Protein AF-A0A3B9ZVT6-F1 (afdb_monomer_lite)

Structure (mmCIF, N/CA/C/O backbone):
data_AF-A0A3B9ZVT6-F1
#
_entry.id   AF-A0A3B9ZVT6-F1
#
loop_
_atom_site.group_PDB
_atom_site.id
_atom_site.type_symbol
_atom_site.label_atom_id
_atom_site.label_alt_id
_atom_site.label_comp_id
_atom_site.label_asym_id
_atom_site.label_entity_id
_atom_site.label_seq_id
_atom_site.pdbx_PDB_ins_code
_atom_site.Cartn_x
_atom_site.Cartn_y
_atom_site.Cartn_z
_atom_site.occupancy
_atom_site.B_iso_or_equiv
_atom_site.auth_seq_id
_atom_site.auth_comp_id
_atom_site.auth_asym_id
_atom_site.auth_atom_id
_atom_site.pdbx_PDB_model_num
ATOM 1 N N . MET A 1 1 ? -8.633 12.307 -5.687 1.00 78.12 1 MET A N 1
ATOM 2 C CA . MET A 1 1 ? -9.463 11.813 -4.571 1.00 78.12 1 MET A CA 1
ATOM 3 C C . MET A 1 1 ? -8.574 10.991 -3.660 1.00 78.12 1 MET A C 1
ATOM 5 O O . MET A 1 1 ? -7.813 10.166 -4.164 1.00 78.12 1 MET A O 1
ATOM 9 N N . SER A 1 2 ? -8.635 11.258 -2.364 1.00 85.12 2 SER A N 1
ATOM 10 C CA . SER A 1 2 ? -7.910 10.550 -1.308 1.00 85.12 2 SER A CA 1
ATOM 11 C C . SER A 1 2 ? -8.893 10.146 -0.219 1.00 85.12 2 SER A C 1
ATOM 13 O O . SER A 1 2 ? -9.973 10.727 -0.143 1.00 85.12 2 SER A O 1
ATOM 15 N N . TYR A 1 3 ? -8.500 9.165 0.582 1.00 86.50 3 TYR A N 1
ATOM 16 C CA . TYR A 1 3 ? -9.176 8.808 1.818 1.00 86.50 3 TYR A CA 1
ATOM 17 C C . TYR A 1 3 ? -8.313 9.181 3.012 1.00 86.50 3 TYR A C 1
ATOM 19 O O . TYR A 1 3 ? -7.091 8.994 2.961 1.00 86.50 3 TYR A O 1
ATOM 27 N N . ASP A 1 4 ? -8.959 9.634 4.078 1.00 90.69 4 ASP A N 1
ATOM 28 C CA . ASP A 1 4 ? -8.307 9.927 5.347 1.00 90.69 4 ASP A CA 1
ATOM 29 C C . ASP A 1 4 ? -8.377 8.700 6.256 1.00 90.69 4 ASP A C 1
ATOM 31 O O . ASP A 1 4 ? -9.437 8.119 6.513 1.00 90.69 4 ASP A O 1
ATOM 35 N N . LEU A 1 5 ? -7.208 8.270 6.721 1.00 92.31 5 LEU A N 1
ATOM 36 C CA . LEU A 1 5 ? -7.027 7.083 7.540 1.00 92.31 5 LEU A CA 1
ATOM 37 C C . LEU A 1 5 ? -6.798 7.507 8.984 1.00 92.31 5 LEU A C 1
ATOM 39 O O . LEU A 1 5 ? -5.711 7.944 9.361 1.00 92.31 5 LEU A O 1
ATOM 43 N N . VAL A 1 6 ? -7.825 7.333 9.811 1.00 93.44 6 VAL A N 1
ATOM 44 C CA . VAL A 1 6 ? -7.803 7.767 11.211 1.00 93.44 6 VAL A CA 1
ATOM 45 C C . VAL A 1 6 ? -7.476 6.572 12.112 1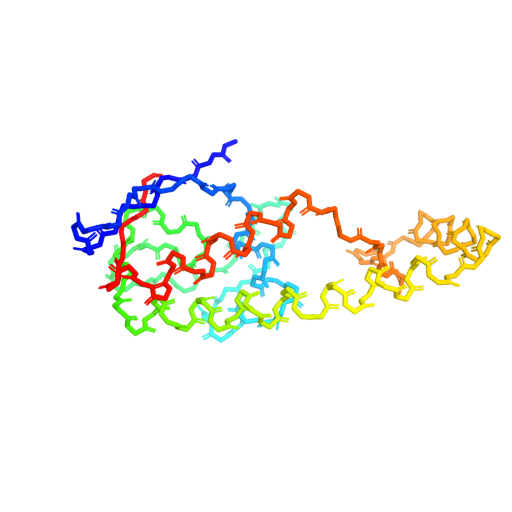.00 93.44 6 VAL A C 1
ATOM 47 O O . VAL A 1 6 ? -8.296 5.646 12.214 1.00 93.44 6 VAL A O 1
ATOM 50 N N . PRO A 1 7 ? -6.309 6.548 12.783 1.00 96.31 7 PRO A N 1
ATOM 51 C CA . PRO A 1 7 ? -5.870 5.402 13.567 1.00 96.31 7 PRO A CA 1
ATOM 52 C C . PRO A 1 7 ? -6.627 5.266 14.891 1.00 96.31 7 PRO A C 1
ATOM 54 O O . PRO A 1 7 ? -7.108 6.228 15.493 1.00 96.31 7 PRO A O 1
ATOM 57 N N . ALA A 1 8 ? -6.710 4.032 15.386 1.00 95.62 8 ALA A N 1
ATOM 58 C CA . ALA A 1 8 ? -7.164 3.762 16.745 1.00 95.62 8 ALA A CA 1
ATOM 59 C C . ALA A 1 8 ? -6.081 4.117 17.780 1.00 95.62 8 ALA A C 1
ATOM 61 O O . ALA A 1 8 ? -6.406 4.497 18.906 1.00 95.62 8 ALA A O 1
ATOM 62 N N . ASN A 1 9 ? -4.805 3.997 17.404 1.00 96.38 9 ASN A N 1
ATOM 63 C CA . ASN A 1 9 ? -3.668 4.422 18.207 1.00 96.38 9 ASN A CA 1
ATOM 64 C C . ASN A 1 9 ? -3.592 5.957 18.280 1.00 96.38 9 ASN A C 1
ATOM 66 O O . ASN A 1 9 ? -3.379 6.608 17.265 1.00 96.38 9 ASN A O 1
ATOM 70 N N . LYS A 1 10 ? -3.739 6.519 19.486 1.00 93.94 10 LYS A N 1
ATOM 71 C CA . LYS A 1 10 ? -3.784 7.972 19.735 1.00 93.94 10 LYS A CA 1
ATOM 72 C C . LYS A 1 10 ? -2.435 8.680 19.618 1.00 93.94 10 LYS A C 1
ATOM 74 O O . LYS A 1 10 ? -2.411 9.899 19.561 1.00 93.94 10 LYS A O 1
ATOM 79 N N . GLU A 1 11 ? -1.347 7.921 19.582 1.00 95.38 11 GLU A N 1
ATOM 80 C CA . GLU A 1 11 ? 0.012 8.436 19.375 1.00 95.38 11 GLU A CA 1
ATOM 81 C C . GLU A 1 11 ? 0.374 8.564 17.888 1.00 95.38 11 GLU A C 1
ATOM 83 O O . GLU A 1 11 ? 1.449 9.053 17.558 1.00 95.38 11 GLU A O 1
ATOM 88 N N . LEU A 1 12 ? -0.487 8.073 16.990 1.00 96.19 12 LEU A N 1
ATOM 89 C CA . LEU A 1 12 ? -0.263 8.099 15.552 1.00 96.19 12 LEU A CA 1
ATOM 90 C C . LEU A 1 12 ? -1.154 9.172 14.923 1.00 96.19 12 LEU A C 1
ATOM 92 O O . LEU A 1 12 ? -2.346 9.245 15.225 1.00 96.19 12 LEU A O 1
ATOM 96 N N . GLU A 1 13 ? -0.577 9.983 14.044 1.00 96.31 13 GLU A N 1
ATOM 97 C CA . GLU A 1 13 ? -1.331 10.964 13.266 1.00 96.31 13 GLU A CA 1
ATOM 98 C C . GLU A 1 13 ? -2.156 10.285 12.168 1.00 96.31 13 GLU A C 1
ATOM 100 O O . GLU A 1 13 ? -1.881 9.153 11.751 1.00 96.31 13 GLU A O 1
ATOM 105 N N . GLU A 1 14 ? -3.193 10.983 11.711 1.00 94.75 14 GLU A N 1
ATOM 106 C CA . GLU A 1 14 ? -3.922 10.587 10.513 1.00 94.75 14 GLU A CA 1
ATOM 107 C C . GLU A 1 14 ? -3.044 10.730 9.268 1.00 94.75 14 GLU A C 1
ATOM 109 O O . GLU A 1 14 ? -2.161 11.586 9.197 1.00 94.75 14 GLU A O 1
ATOM 114 N N . ILE A 1 15 ? -3.287 9.878 8.275 1.00 95.19 15 ILE A N 1
ATOM 115 C CA . ILE A 1 15 ? -2.643 9.995 6.966 1.00 95.19 15 ILE A CA 1
ATOM 116 C C . ILE A 1 15 ? -3.702 9.995 5.875 1.00 95.19 15 ILE A C 1
ATOM 118 O O . ILE A 1 15 ? -4.724 9.323 6.002 1.00 95.19 15 ILE A O 1
ATOM 122 N N . SER A 1 16 ? -3.422 10.671 4.767 1.00 92.50 16 SER A N 1
ATOM 123 C CA . SER A 1 16 ? -4.230 10.549 3.557 1.00 92.50 16 SER A CA 1
ATOM 124 C C . SER A 1 16 ? -3.557 9.594 2.574 1.00 92.50 16 SER A C 1
ATOM 126 O O . SER A 1 16 ? -2.339 9.629 2.382 1.00 92.50 16 SER A O 1
ATOM 128 N N . MET A 1 17 ? -4.353 8.753 1.922 1.00 90.12 17 MET A N 1
ATOM 129 C CA . MET A 1 17 ? -3.895 7.828 0.883 1.00 90.12 17 MET A CA 1
ATOM 130 C C . MET A 1 17 ? -4.752 7.997 -0.369 1.00 90.12 17 MET A C 1
ATOM 132 O O . MET A 1 17 ? -5.957 8.234 -0.282 1.00 90.12 17 MET A O 1
ATOM 136 N N . GLY A 1 18 ? -4.151 7.886 -1.553 1.00 89.25 18 GLY A N 1
ATOM 137 C CA . GLY A 1 18 ? -4.887 7.933 -2.812 1.00 89.25 18 GLY A CA 1
ATOM 138 C C . GLY A 1 18 ? -6.011 6.892 -2.849 1.00 89.25 18 GLY A C 1
ATOM 139 O O . GLY A 1 18 ? -5.807 5.727 -2.508 1.00 89.25 18 GLY A O 1
ATOM 140 N N . ALA A 1 19 ? -7.201 7.289 -3.310 1.00 83.12 19 ALA A N 1
ATOM 141 C CA . ALA A 1 19 ? -8.388 6.423 -3.301 1.00 83.12 19 ALA A CA 1
ATOM 142 C C . ALA A 1 19 ? -8.222 5.130 -4.128 1.00 83.12 19 ALA A C 1
ATOM 144 O O . ALA A 1 19 ? -8.919 4.143 -3.904 1.00 83.12 19 ALA A O 1
ATOM 145 N N . PHE A 1 20 ? -7.281 5.125 -5.076 1.00 85.50 20 PHE A N 1
ATOM 146 C CA . PHE A 1 20 ? -6.958 3.968 -5.911 1.00 85.50 20 PHE A CA 1
ATOM 147 C C . PHE A 1 20 ? -5.725 3.194 -5.438 1.00 85.50 20 PHE A C 1
ATOM 149 O O . PHE A 1 20 ? -5.502 2.087 -5.919 1.00 85.50 20 PHE A O 1
ATOM 156 N N . SER A 1 21 ? -4.951 3.721 -4.486 1.00 90.31 21 SER A N 1
ATOM 157 C CA . SER A 1 21 ? -3.683 3.127 -4.057 1.00 90.31 21 SER A CA 1
ATOM 158 C C . SER A 1 21 ? -3.885 1.707 -3.509 1.00 90.31 21 SER A C 1
ATOM 160 O O . SER A 1 21 ? -3.215 0.772 -3.942 1.00 90.31 21 SER A O 1
ATOM 162 N N . TRP A 1 22 ? -4.860 1.508 -2.614 1.00 90.06 22 TRP A N 1
ATOM 163 C CA . TRP A 1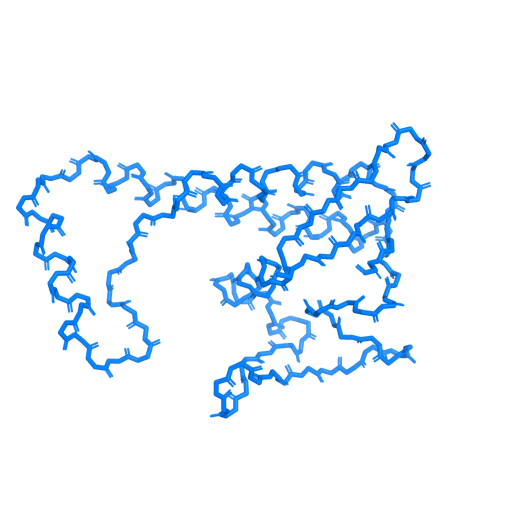 22 ? -5.162 0.184 -2.055 1.00 90.06 22 TRP A CA 1
ATOM 164 C C . TRP A 1 22 ? -5.774 -0.794 -3.081 1.00 90.06 22 TRP A C 1
ATOM 166 O O . TRP A 1 22 ? -5.265 -1.912 -3.198 1.00 90.06 22 TRP A O 1
ATOM 176 N N . PRO A 1 23 ? -6.783 -0.403 -3.888 1.00 87.06 23 PRO A N 1
ATOM 177 C CA . PRO A 1 23 ? -7.246 -1.197 -5.028 1.00 87.06 23 PRO A CA 1
ATOM 178 C C . PRO A 1 23 ? -6.131 -1.668 -5.972 1.00 87.06 23 PRO A C 1
ATOM 180 O O . PRO A 1 23 ? -6.102 -2.845 -6.327 1.00 87.06 23 PRO A O 1
ATOM 183 N N . ILE A 1 24 ? -5.194 -0.785 -6.340 1.00 89.00 24 ILE A N 1
ATOM 184 C CA . ILE A 1 24 ? -4.050 -1.119 -7.206 1.00 89.00 24 ILE A CA 1
ATOM 185 C C . ILE A 1 24 ? -3.194 -2.210 -6.558 1.00 89.00 24 ILE A C 1
ATOM 187 O O . ILE A 1 24 ? -2.933 -3.238 -7.183 1.00 89.00 24 ILE A O 1
ATOM 191 N N . ILE A 1 25 ? -2.827 -2.039 -5.283 1.00 92.06 25 ILE A N 1
ATOM 192 C CA . ILE A 1 25 ? -2.043 -3.035 -4.538 1.00 92.06 25 ILE A CA 1
ATOM 193 C C . ILE A 1 25 ? -2.760 -4.392 -4.539 1.00 92.06 25 ILE A C 1
ATOM 195 O O . ILE A 1 25 ? -2.145 -5.415 -4.840 1.00 92.06 25 ILE A O 1
ATOM 199 N N . LEU A 1 26 ? -4.062 -4.426 -4.243 1.00 90.00 26 LEU A N 1
ATOM 200 C CA . LEU A 1 26 ? -4.842 -5.668 -4.216 1.00 90.00 26 LEU A CA 1
ATOM 201 C C . LEU A 1 26 ? -4.912 -6.369 -5.577 1.00 90.00 26 LEU A C 1
ATOM 203 O O . LEU A 1 26 ? -4.874 -7.600 -5.630 1.00 90.00 26 LEU A O 1
ATOM 207 N N . GLN A 1 27 ? -5.037 -5.610 -6.665 1.00 86.88 27 GLN A N 1
ATOM 208 C CA . GLN A 1 27 ? -5.115 -6.167 -8.015 1.00 86.88 27 GLN A CA 1
ATOM 209 C C . GLN A 1 27 ? -3.781 -6.730 -8.488 1.00 86.88 27 GLN A C 1
ATOM 211 O O . GLN A 1 27 ? -3.744 -7.817 -9.064 1.00 86.88 27 GLN A O 1
ATOM 216 N N . GLU A 1 28 ? -2.692 -6.008 -8.240 1.00 88.38 28 GLU A N 1
ATOM 217 C CA . GLU A 1 28 ? -1.365 -6.416 -8.695 1.00 88.38 28 GLU A CA 1
ATOM 218 C C . GLU A 1 28 ? -0.791 -7.572 -7.876 1.00 88.38 28 GLU A C 1
ATOM 220 O O . GLU A 1 28 ? -0.078 -8.413 -8.416 1.00 88.38 28 GLU A O 1
ATOM 225 N N . THR A 1 29 ? -1.146 -7.660 -6.593 1.00 89.06 29 THR A N 1
ATOM 226 C CA . THR A 1 29 ? -0.732 -8.772 -5.721 1.00 89.06 29 THR A CA 1
ATOM 227 C C . THR A 1 29 ? -1.643 -9.996 -5.827 1.00 89.06 29 THR A C 1
ATOM 229 O O . THR A 1 29 ? -1.328 -11.042 -5.267 1.00 89.06 29 THR A O 1
ATOM 232 N N . GLY A 1 30 ? -2.803 -9.881 -6.484 1.00 88.06 30 GLY A N 1
ATOM 233 C CA . GLY A 1 30 ? -3.837 -10.923 -6.492 1.00 88.06 30 GLY A CA 1
ATOM 234 C C . GLY A 1 30 ? -4.572 -11.093 -5.155 1.00 88.06 30 GLY A C 1
ATOM 235 O O . GLY A 1 30 ? -5.518 -11.880 -5.071 1.00 88.06 30 GLY A O 1
ATOM 236 N N . MET A 1 31 ? -4.205 -10.325 -4.122 1.00 89.25 31 MET A N 1
ATOM 237 C CA . MET A 1 31 ? -4.818 -10.386 -2.791 1.00 89.25 31 MET A CA 1
ATOM 238 C C . MET A 1 31 ? -6.286 -9.972 -2.785 1.00 89.25 31 MET A C 1
ATOM 240 O O . MET A 1 31 ? -7.021 -10.342 -1.869 1.00 89.25 31 MET A O 1
ATOM 244 N N . GLY A 1 32 ? -6.738 -9.267 -3.825 1.00 87.12 32 GLY A N 1
ATOM 245 C CA . GLY A 1 32 ? -8.154 -9.014 -4.052 1.00 87.12 32 GLY A CA 1
ATOM 246 C C . GLY A 1 32 ? -9.003 -10.283 -3.971 1.00 87.12 32 GLY A C 1
ATOM 247 O O . GLY A 1 32 ? -10.002 -10.296 -3.257 1.00 87.12 32 GLY A O 1
ATOM 248 N N . TYR A 1 33 ? -8.571 -11.382 -4.599 1.00 86.00 33 TYR A N 1
ATOM 249 C CA . TYR A 1 33 ? -9.364 -12.613 -4.654 1.00 86.00 33 TYR A CA 1
ATOM 250 C C . TYR A 1 33 ? -9.549 -13.280 -3.290 1.00 86.00 33 TYR A C 1
ATOM 252 O O . TYR A 1 33 ? -10.607 -13.850 -3.032 1.00 86.00 33 TYR A O 1
ATOM 260 N N . ILE A 1 34 ? -8.577 -13.139 -2.385 1.00 85.19 34 ILE A N 1
ATOM 261 C CA . ILE A 1 34 ? -8.699 -13.613 -0.997 1.00 85.19 34 ILE A CA 1
ATOM 262 C C . ILE A 1 34 ? -9.800 -12.849 -0.248 1.00 85.19 34 ILE A C 1
ATOM 264 O O . ILE A 1 34 ? -10.472 -13.405 0.616 1.00 85.19 34 ILE A O 1
ATOM 268 N N . LEU A 1 35 ? -10.015 -11.582 -0.604 1.00 79.25 35 LEU A N 1
ATOM 269 C CA . LEU A 1 35 ? -11.055 -10.722 -0.037 1.00 79.25 35 LEU A CA 1
ATOM 270 C C . LEU A 1 35 ? -12.373 -10.784 -0.826 1.00 79.25 35 LEU A C 1
ATOM 272 O O . LEU A 1 35 ? -13.290 -10.014 -0.546 1.00 79.25 35 LEU A O 1
ATOM 276 N N . GLY A 1 36 ? -12.469 -11.661 -1.832 1.00 82.12 36 GLY A N 1
ATOM 277 C CA . GLY A 1 36 ? -13.604 -11.708 -2.751 1.00 82.12 36 GLY A CA 1
ATOM 278 C C . GLY A 1 36 ? -13.751 -10.443 -3.601 1.00 82.12 36 GLY A C 1
ATOM 279 O O . GLY A 1 36 ? -14.854 -10.165 -4.054 1.00 82.12 36 GLY A O 1
ATOM 280 N N . TYR A 1 37 ? -12.673 -9.673 -3.784 1.00 85.44 37 TYR A N 1
ATOM 281 C CA . TYR A 1 37 ? -12.600 -8.450 -4.583 1.00 85.44 37 TYR A CA 1
ATOM 282 C C . TYR A 1 37 ? -11.913 -8.693 -5.935 1.00 85.44 37 TYR A C 1
ATOM 284 O O . TYR A 1 37 ? -10.892 -9.375 -6.023 1.00 85.44 37 TYR A O 1
ATOM 292 N N . GLY A 1 38 ? -12.428 -8.075 -6.995 1.00 86.12 38 GLY A N 1
ATOM 293 C CA . GLY A 1 38 ? -11.829 -8.120 -8.324 1.00 86.12 38 GLY A CA 1
ATOM 294 C C . GLY A 1 38 ? -12.350 -7.026 -9.251 1.00 86.12 38 GLY A C 1
ATOM 295 O O . GLY A 1 38 ? -13.296 -6.305 -8.931 1.00 86.12 38 GLY A O 1
ATOM 296 N N . ALA A 1 39 ? -11.721 -6.892 -10.418 1.00 83.06 39 ALA A N 1
ATOM 297 C CA . ALA A 1 39 ? -12.197 -5.988 -11.459 1.00 83.06 39 ALA A CA 1
ATOM 298 C C . ALA A 1 39 ? -13.552 -6.461 -12.016 1.00 83.06 39 A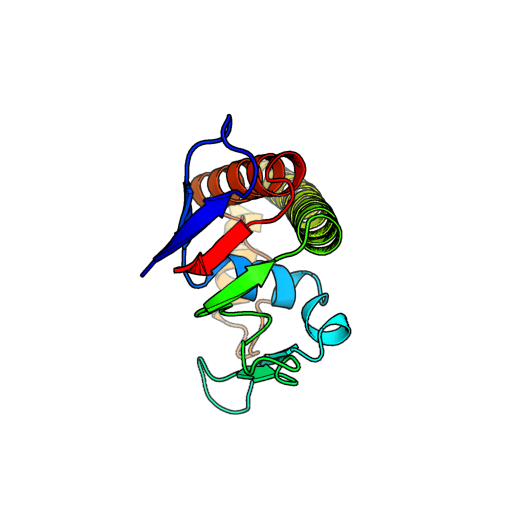LA A C 1
ATOM 300 O O . ALA A 1 39 ? -13.770 -7.653 -12.231 1.00 83.06 39 ALA A O 1
ATOM 301 N N . GLY A 1 40 ? -14.462 -5.515 -12.234 1.00 83.81 40 GLY A N 1
ATOM 302 C CA . GLY A 1 40 ? -15.740 -5.742 -12.895 1.00 83.81 40 GLY A CA 1
ATOM 303 C C . GLY A 1 40 ? -15.624 -5.715 -14.419 1.00 83.81 40 GLY A C 1
ATOM 304 O O . GLY A 1 40 ? -14.551 -5.526 -14.990 1.00 83.81 40 GLY A O 1
ATOM 305 N N . ARG A 1 41 ? -16.764 -5.897 -15.094 1.00 83.38 41 ARG A N 1
ATOM 306 C CA . ARG A 1 41 ? -16.838 -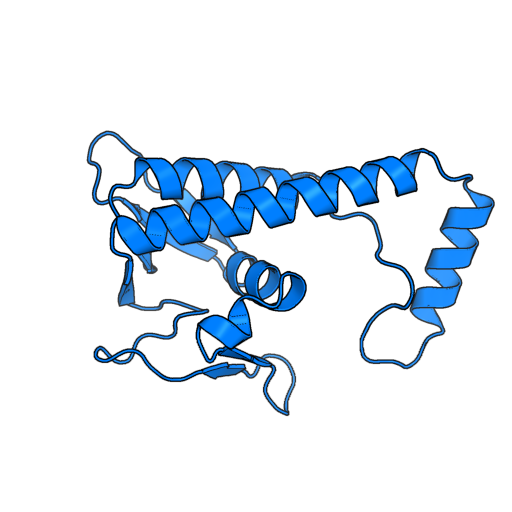5.939 -16.565 1.00 83.38 41 ARG A CA 1
ATOM 307 C C . ARG A 1 41 ? -16.550 -4.585 -17.227 1.00 83.38 41 ARG A C 1
ATOM 309 O O . ARG A 1 41 ? -16.114 -4.556 -18.374 1.00 83.38 41 ARG A O 1
ATOM 316 N N . THR A 1 42 ? -16.810 -3.486 -16.526 1.00 82.00 42 THR A N 1
ATOM 317 C CA . THR A 1 42 ? -16.680 -2.115 -17.040 1.00 82.00 42 THR A CA 1
ATOM 318 C C . THR A 1 42 ? -15.479 -1.424 -16.381 1.00 82.00 42 THR A C 1
ATOM 320 O O . THR A 1 42 ? -15.196 -1.702 -15.210 1.00 82.00 42 THR A O 1
ATOM 323 N N . PRO A 1 43 ? -14.767 -0.510 -17.069 1.00 74.12 43 PRO A N 1
ATOM 324 C CA . PRO A 1 43 ? -13.700 0.274 -16.449 1.00 74.12 43 PRO A CA 1
ATOM 325 C C . PRO A 1 43 ? -14.139 0.930 -15.134 1.00 74.12 43 PRO A C 1
ATOM 327 O O . PRO A 1 43 ? -15.269 1.400 -15.019 1.00 74.12 43 PRO A O 1
ATOM 330 N N . ALA A 1 44 ? -13.243 0.932 -14.142 1.00 70.81 44 ALA A N 1
ATOM 331 C CA . ALA A 1 44 ? -13.482 1.456 -12.792 1.00 70.81 44 ALA A CA 1
ATOM 332 C C . ALA A 1 44 ? -14.675 0.834 -12.031 1.00 70.81 44 ALA A C 1
ATOM 334 O O . ALA A 1 44 ? -15.102 1.374 -11.012 1.00 70.81 44 ALA A O 1
ATOM 335 N N . THR A 1 45 ? -15.193 -0.315 -12.480 1.00 77.12 45 THR A N 1
ATOM 336 C CA . THR A 1 45 ? -16.153 -1.115 -11.707 1.00 77.12 45 THR A CA 1
ATOM 337 C C . THR A 1 45 ? -15.447 -2.271 -11.022 1.00 77.12 45 THR A C 1
ATOM 339 O O . THR A 1 45 ? -14.470 -2.812 -11.541 1.00 77.12 45 THR A O 1
ATOM 342 N N . TYR A 1 46 ? -15.947 -2.659 -9.853 1.00 80.44 46 TYR A N 1
ATOM 343 C CA . TYR A 1 46 ? -15.358 -3.720 -9.049 1.00 80.44 46 TYR A CA 1
ATOM 344 C C . TYR A 1 46 ? -16.433 -4.671 -8.541 1.00 80.44 46 TYR A C 1
ATOM 346 O O . TYR A 1 46 ? -17.517 -4.241 -8.149 1.00 80.44 46 TYR A O 1
ATOM 354 N N . VAL A 1 47 ? -16.108 -5.959 -8.525 1.00 83.88 47 VAL A N 1
ATOM 355 C CA . VAL A 1 47 ? -16.884 -6.986 -7.830 1.00 83.88 47 VAL A CA 1
ATOM 356 C C . VAL A 1 47 ? -16.292 -7.122 -6.438 1.00 83.88 47 VAL A C 1
ATOM 358 O O . VAL A 1 47 ? -15.075 -7.223 -6.305 1.00 83.88 47 VAL A O 1
ATOM 361 N N . PHE A 1 48 ? -17.127 -7.116 -5.404 1.00 80.62 48 PHE A N 1
ATOM 362 C CA . PHE A 1 48 ? -16.703 -7.481 -4.059 1.00 80.62 48 PHE A CA 1
ATOM 363 C C . PHE A 1 48 ? -17.845 -8.122 -3.283 1.00 80.62 48 PHE A C 1
ATOM 365 O O . PHE A 1 48 ? -19.005 -7.743 -3.444 1.00 80.62 48 PHE A O 1
ATOM 372 N N . THR A 1 49 ? -17.510 -9.060 -2.403 1.00 74.12 49 THR A N 1
ATOM 373 C CA . THR A 1 49 ? -18.444 -9.512 -1.372 1.00 74.12 49 THR A CA 1
ATOM 374 C C . THR A 1 49 ? -18.497 -8.436 -0.286 1.00 74.12 49 THR A C 1
ATOM 376 O O . THR A 1 49 ? -17.473 -8.195 0.363 1.00 74.12 49 THR A O 1
ATOM 379 N N . PRO A 1 50 ? -19.636 -7.750 -0.079 1.00 67.81 50 PRO A N 1
ATOM 380 C CA . PRO A 1 50 ? -19.732 -6.740 0.963 1.00 67.81 50 PRO A CA 1
ATOM 381 C C . PRO A 1 50 ? -19.488 -7.387 2.323 1.00 67.81 50 PRO A C 1
ATOM 383 O O . PRO A 1 50 ? -19.967 -8.487 2.613 1.00 67.81 50 PRO A O 1
ATOM 386 N N . ALA A 1 51 ? -18.745 -6.694 3.179 1.00 66.62 51 ALA A N 1
ATOM 387 C CA . ALA A 1 51 ? -18.626 -7.115 4.563 1.00 66.62 51 ALA A CA 1
ATOM 388 C C . ALA A 1 51 ? -19.994 -7.031 5.267 1.00 66.62 51 ALA A C 1
ATOM 390 O O . ALA A 1 51 ? -20.911 -6.357 4.798 1.00 66.62 51 ALA A O 1
ATOM 391 N N . LYS A 1 52 ? -20.141 -7.676 6.435 1.00 65.75 52 LYS A N 1
ATOM 392 C CA . LYS A 1 52 ? -21.407 -7.687 7.206 1.00 65.75 52 LYS A CA 1
ATOM 393 C C . LYS A 1 52 ? -21.978 -6.290 7.508 1.00 65.75 52 LYS A C 1
ATOM 395 O O . LYS A 1 52 ? -23.164 -6.171 7.780 1.00 65.75 52 LYS A O 1
ATOM 400 N N . ASN A 1 53 ? -21.147 -5.251 7.479 1.00 65.19 53 ASN A N 1
ATOM 401 C CA . ASN A 1 53 ? -21.512 -3.849 7.687 1.00 65.19 53 ASN A CA 1
ATOM 402 C C . ASN A 1 53 ? -21.714 -3.051 6.380 1.00 65.19 53 ASN A C 1
ATOM 404 O O . ASN A 1 53 ? -21.827 -1.831 6.441 1.00 65.19 53 ASN A O 1
ATOM 408 N N . GLY A 1 54 ? -21.728 -3.701 5.212 1.00 62.97 54 GLY A N 1
ATOM 409 C CA . GLY A 1 54 ? -21.959 -3.067 3.908 1.00 62.97 54 GLY A CA 1
ATOM 410 C C . GLY A 1 54 ? -20.754 -2.335 3.305 1.00 62.97 54 GLY A C 1
ATOM 411 O O . GLY A 1 54 ? -20.865 -1.813 2.200 1.00 62.97 54 GLY A O 1
ATOM 412 N N . GLY A 1 55 ? -19.606 -2.305 3.990 1.00 66.62 55 GLY A N 1
ATOM 413 C CA . GLY A 1 55 ? -18.389 -1.672 3.479 1.00 66.62 55 GLY A CA 1
ATOM 414 C C . GLY A 1 55 ? -17.694 -2.506 2.399 1.00 66.62 55 GLY A C 1
ATOM 415 O O . GLY A 1 55 ? -17.731 -3.741 2.417 1.00 66.62 55 GLY A O 1
ATOM 416 N N . SER A 1 56 ? -17.039 -1.816 1.465 1.00 71.62 56 SER A N 1
ATOM 417 C CA . SER A 1 56 ? -16.198 -2.430 0.433 1.00 71.62 56 SER A CA 1
ATOM 418 C C . SER A 1 56 ? -14.795 -2.683 0.980 1.00 71.62 56 SER A C 1
ATOM 420 O O . SER A 1 56 ? -14.162 -1.724 1.397 1.00 71.62 56 SER A O 1
ATOM 422 N N . PRO A 1 57 ? -14.236 -3.901 0.908 1.00 63.69 57 PRO A N 1
ATOM 423 C CA . PRO A 1 57 ? -12.865 -4.171 1.355 1.00 63.69 57 PRO A CA 1
ATOM 424 C C . PRO A 1 57 ? -11.784 -3.454 0.517 1.00 63.69 57 PRO A C 1
ATOM 426 O O . PRO A 1 57 ? -10.606 -3.476 0.883 1.00 63.69 57 PRO A O 1
ATOM 429 N N . ALA A 1 58 ? -12.169 -2.843 -0.611 1.00 69.44 58 ALA A N 1
ATOM 430 C CA . ALA A 1 58 ? -11.270 -2.162 -1.537 1.00 69.44 58 ALA A CA 1
ATOM 431 C C . ALA A 1 58 ? -11.353 -0.631 -1.474 1.00 69.44 58 ALA A C 1
ATOM 433 O O . ALA A 1 58 ? -10.317 0.018 -1.554 1.00 69.44 58 ALA A O 1
ATOM 434 N N . SER A 1 59 ? -12.548 -0.050 -1.318 1.00 63.88 59 SER A N 1
ATOM 435 C CA . SER A 1 59 ? -12.704 1.406 -1.141 1.00 63.88 59 SER A CA 1
ATOM 436 C C . SER A 1 59 ? -12.919 1.816 0.315 1.00 63.88 59 SER A C 1
ATOM 438 O O . SER A 1 59 ? -12.682 2.962 0.661 1.00 63.88 59 SER A O 1
ATOM 440 N N . ASN A 1 60 ? -13.345 0.879 1.166 1.00 60.38 60 ASN A N 1
ATOM 441 C CA . ASN A 1 60 ? -13.503 1.002 2.615 1.00 60.38 60 ASN A CA 1
ATOM 442 C C . ASN A 1 60 ? -14.266 2.241 3.115 1.00 60.38 60 ASN A C 1
ATOM 444 O O . ASN A 1 60 ? -14.137 2.583 4.287 1.00 60.38 60 ASN A O 1
ATOM 448 N N . ASP A 1 61 ? -15.118 2.858 2.294 1.00 60.81 61 ASP A N 1
ATOM 449 C CA . ASP A 1 61 ? -16.016 3.927 2.742 1.00 60.81 61 ASP A CA 1
ATOM 450 C C . ASP A 1 61 ? -16.808 3.450 3.980 1.00 60.81 61 ASP A C 1
ATOM 452 O O . ASP A 1 61 ? -17.516 2.435 3.934 1.00 60.81 61 ASP A O 1
ATOM 456 N N . LYS A 1 62 ? -16.603 4.135 5.117 1.00 63.00 62 LYS A N 1
ATOM 457 C CA . LYS A 1 62 ? -17.158 3.832 6.456 1.00 63.00 62 LYS A CA 1
ATOM 458 C C . LYS A 1 62 ? -16.742 2.488 7.066 1.00 63.00 62 LYS A C 1
ATOM 460 O O . LYS A 1 62 ? -17.356 2.022 8.033 1.00 63.00 62 LYS A O 1
ATOM 465 N N . TYR A 1 63 ? -15.689 1.857 6.561 1.00 71.12 63 TYR A N 1
ATOM 466 C CA . TYR A 1 63 ? -15.198 0.595 7.096 1.00 71.12 63 TYR A CA 1
ATOM 467 C C . TYR A 1 63 ? -14.265 0.802 8.294 1.00 71.12 63 TYR A C 1
ATOM 469 O O . TYR A 1 63 ? -13.407 1.685 8.318 1.00 71.12 63 TYR A O 1
ATOM 477 N N . LYS A 1 64 ? -14.416 -0.060 9.304 1.00 82.88 64 LYS A N 1
ATOM 478 C CA . LYS A 1 64 ? -13.512 -0.123 10.454 1.00 82.88 64 LYS A CA 1
ATOM 479 C C . LYS A 1 64 ? -12.533 -1.271 10.248 1.00 82.88 64 LYS A C 1
ATOM 481 O O . LYS A 1 64 ? -12.914 -2.436 10.344 1.00 82.88 64 LYS A O 1
ATOM 486 N N . VAL A 1 65 ? -11.271 -0.933 10.028 1.00 88.38 65 VAL A N 1
ATOM 487 C CA . VAL A 1 65 ? -10.171 -1.891 9.941 1.00 88.38 65 VAL A CA 1
ATOM 488 C C . VAL A 1 65 ? -9.755 -2.286 11.359 1.00 88.38 65 VAL A C 1
ATOM 490 O O . VAL A 1 65 ? -9.375 -1.445 12.172 1.00 88.38 65 VAL A O 1
ATOM 493 N N . SER A 1 66 ? -9.851 -3.574 11.684 1.00 91.38 66 SER A N 1
ATOM 494 C CA . SER A 1 66 ? -9.343 -4.128 12.947 1.00 91.38 66 SER A CA 1
ATOM 495 C C . SER A 1 66 ? -7.811 -4.149 12.985 1.00 91.38 66 SER A C 1
ATOM 497 O O . SER A 1 66 ? -7.157 -4.101 11.947 1.00 91.38 66 SER A O 1
ATOM 499 N N . ALA A 1 67 ? -7.216 -4.296 14.172 1.00 94.69 67 ALA A N 1
ATOM 500 C CA . ALA A 1 67 ? -5.761 -4.407 14.315 1.00 94.69 67 ALA A CA 1
ATOM 501 C C . ALA A 1 67 ? -5.163 -5.563 13.488 1.00 94.69 67 ALA A C 1
ATOM 503 O O . ALA A 1 67 ? -4.121 -5.399 12.859 1.00 94.69 67 ALA A O 1
ATOM 504 N N . THR A 1 68 ? -5.833 -6.718 13.451 1.00 94.00 68 THR A N 1
ATOM 505 C CA . THR A 1 68 ? -5.393 -7.876 12.658 1.00 94.00 68 THR A CA 1
ATOM 506 C C . THR A 1 68 ? -5.448 -7.582 11.162 1.00 94.00 68 THR A C 1
ATOM 508 O O . THR A 1 68 ? -4.491 -7.869 10.448 1.00 94.00 68 THR A O 1
ATOM 511 N N . GLN A 1 69 ? -6.535 -6.963 10.689 1.00 90.44 69 GLN A N 1
ATOM 512 C CA . GLN A 1 69 ? -6.649 -6.555 9.287 1.00 90.44 69 GLN A CA 1
ATOM 513 C C . GLN A 1 69 ? -5.583 -5.517 8.928 1.00 90.44 69 GLN A C 1
ATOM 515 O O . GLN A 1 69 ? -4.941 -5.659 7.898 1.00 90.44 69 GLN A O 1
ATOM 520 N N . ALA A 1 70 ? -5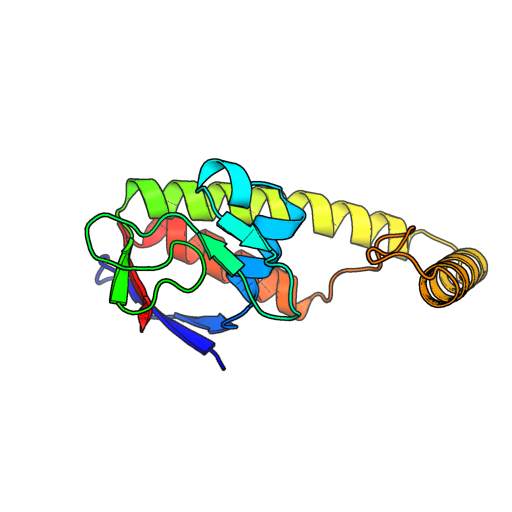.331 -4.532 9.792 1.00 93.81 70 ALA A N 1
ATOM 521 C CA . ALA A 1 70 ? -4.319 -3.507 9.554 1.00 93.81 70 ALA A CA 1
ATOM 522 C C . ALA A 1 70 ? -2.908 -4.110 9.422 1.00 93.81 70 ALA A C 1
ATOM 524 O O . ALA A 1 70 ? -2.175 -3.767 8.498 1.00 93.81 70 ALA A O 1
ATOM 525 N N . LYS A 1 71 ? -2.556 -5.090 10.266 1.00 96.38 71 LYS A N 1
ATOM 526 C CA . LYS A 1 71 ? -1.296 -5.843 10.133 1.00 96.38 71 LYS A CA 1
ATOM 527 C C . LYS A 1 71 ? -1.217 -6.637 8.827 1.00 96.38 71 LYS A C 1
ATOM 529 O O . LYS A 1 71 ? -0.172 -6.643 8.184 1.00 96.38 71 LYS A O 1
ATOM 534 N N . ALA A 1 72 ? -2.310 -7.275 8.409 1.00 93.62 72 ALA A N 1
ATOM 535 C CA . ALA A 1 72 ? -2.357 -7.969 7.123 1.00 93.62 72 ALA A CA 1
ATOM 536 C C . ALA A 1 72 ? -2.193 -6.990 5.946 1.00 93.62 72 ALA A C 1
ATOM 538 O O . ALA A 1 72 ? -1.437 -7.267 5.019 1.00 93.62 72 ALA A O 1
ATOM 539 N N . MET A 1 73 ? -2.830 -5.817 6.006 1.00 93.50 73 MET A N 1
ATOM 540 C CA . MET A 1 73 ? -2.663 -4.767 4.996 1.00 93.50 73 MET A CA 1
ATOM 541 C C . MET A 1 73 ? -1.212 -4.277 4.924 1.00 93.50 73 MET A C 1
ATOM 543 O O . MET A 1 73 ? -0.676 -4.143 3.826 1.00 93.50 73 MET A O 1
ATOM 547 N N . ALA A 1 74 ? -0.553 -4.084 6.073 1.00 96.75 74 ALA A N 1
ATOM 548 C CA . ALA A 1 74 ? 0.866 -3.737 6.130 1.00 96.75 74 ALA A CA 1
ATOM 549 C C . ALA A 1 74 ? 1.750 -4.816 5.482 1.00 96.75 74 ALA A C 1
ATOM 551 O O . ALA A 1 74 ? 2.639 -4.494 4.698 1.00 96.75 74 ALA A O 1
ATOM 552 N N . MET A 1 75 ? 1.480 -6.098 5.756 1.00 96.31 75 MET A N 1
ATOM 553 C CA . MET A 1 75 ? 2.206 -7.218 5.148 1.00 96.31 75 MET A CA 1
ATOM 554 C C . MET A 1 75 ? 2.075 -7.222 3.619 1.00 96.31 75 MET A C 1
ATOM 556 O O . MET A 1 75 ? 3.081 -7.333 2.919 1.00 96.31 75 MET A O 1
ATOM 560 N N . VAL A 1 76 ? 0.856 -7.047 3.098 1.00 95.81 76 VAL A N 1
ATOM 561 C CA . VAL A 1 76 ? 0.604 -6.975 1.650 1.00 95.81 76 VAL A CA 1
ATOM 562 C C . VAL A 1 76 ? 1.319 -5.773 1.028 1.00 95.81 76 VAL A C 1
ATOM 564 O O . VAL A 1 76 ? 1.985 -5.921 0.006 1.00 95.81 76 VAL A O 1
ATOM 567 N N . ALA A 1 77 ? 1.242 -4.599 1.662 1.00 96.50 77 ALA A N 1
ATOM 568 C CA . ALA A 1 77 ? 1.920 -3.394 1.193 1.00 96.50 77 ALA A CA 1
ATOM 569 C C . ALA A 1 77 ? 3.449 -3.568 1.153 1.00 96.50 77 ALA A C 1
ATOM 571 O O . ALA A 1 77 ? 4.078 -3.208 0.160 1.00 96.50 77 ALA A O 1
ATOM 572 N N . ARG A 1 78 ? 4.055 -4.185 2.178 1.00 97.50 78 ARG A N 1
ATOM 573 C CA . ARG A 1 78 ? 5.497 -4.497 2.197 1.00 97.50 78 ARG A CA 1
ATOM 574 C C . ARG A 1 78 ? 5.894 -5.470 1.088 1.00 97.50 78 ARG A C 1
ATOM 576 O O . ARG A 1 78 ? 6.911 -5.251 0.435 1.00 97.50 78 ARG A O 1
ATOM 583 N N . GLY A 1 79 ? 5.084 -6.502 0.845 1.00 96.25 79 GLY A N 1
ATOM 584 C CA . GLY A 1 79 ? 5.295 -7.428 -0.270 1.00 96.25 79 GLY A CA 1
ATOM 585 C C . GLY A 1 79 ? 5.250 -6.717 -1.625 1.00 96.25 79 GLY A C 1
ATOM 586 O O . GLY A 1 79 ? 6.145 -6.902 -2.446 1.00 96.25 79 GLY A O 1
ATOM 587 N N . PHE A 1 80 ? 4.262 -5.838 -1.823 1.00 95.81 80 PHE A N 1
ATOM 588 C CA . PHE A 1 80 ? 4.161 -4.999 -3.017 1.00 95.81 80 PHE A CA 1
ATOM 589 C C . PHE A 1 80 ? 5.412 -4.131 -3.213 1.00 95.81 80 PHE A C 1
ATOM 591 O O . PHE A 1 80 ? 6.013 -4.171 -4.284 1.00 95.81 80 PHE A O 1
ATOM 598 N N . ILE A 1 81 ? 5.846 -3.404 -2.176 1.00 96.94 81 ILE A N 1
ATOM 599 C CA . ILE A 1 81 ? 7.049 -2.555 -2.222 1.00 96.94 81 ILE A CA 1
ATOM 600 C C . ILE A 1 81 ? 8.275 -3.375 -2.624 1.00 96.94 81 ILE A C 1
ATOM 602 O O . ILE A 1 81 ? 8.962 -2.999 -3.566 1.00 96.94 81 ILE A O 1
ATOM 606 N N . SER A 1 82 ? 8.513 -4.513 -1.965 1.00 96.38 82 SER A N 1
ATOM 607 C CA . SER A 1 82 ? 9.686 -5.353 -2.229 1.00 96.38 82 SER A CA 1
ATOM 608 C C . SER A 1 82 ? 9.765 -5.805 -3.689 1.00 96.38 82 SER A C 1
ATOM 610 O O . SER A 1 82 ? 10.831 -5.728 -4.298 1.00 96.38 82 SER A O 1
ATOM 612 N N . VAL A 1 83 ? 8.640 -6.231 -4.272 1.00 94.44 83 VAL A N 1
ATOM 613 C CA . VAL A 1 83 ? 8.585 -6.646 -5.682 1.00 94.44 83 VAL A CA 1
ATOM 614 C C . VAL A 1 83 ? 8.795 -5.453 -6.615 1.00 94.44 83 VAL A C 1
ATOM 616 O O . VAL A 1 83 ? 9.538 -5.558 -7.590 1.00 94.44 83 VAL A O 1
ATOM 619 N N . LYS A 1 84 ? 8.174 -4.302 -6.333 1.00 94.62 84 LYS A N 1
ATOM 620 C CA . LYS A 1 84 ? 8.306 -3.114 -7.187 1.00 94.62 84 LYS A CA 1
ATOM 621 C C . LYS A 1 84 ? 9.690 -2.486 -7.144 1.00 94.62 84 LYS A C 1
ATOM 623 O O . LYS A 1 84 ? 10.176 -2.054 -8.180 1.00 94.62 84 LYS A O 1
ATOM 628 N N . GLU A 1 85 ? 10.341 -2.463 -5.988 1.00 95.19 85 GLU A N 1
ATOM 629 C CA . GLU A 1 85 ? 11.721 -1.987 -5.871 1.00 95.19 85 GLU A CA 1
ATOM 630 C C . GLU A 1 85 ? 12.691 -2.876 -6.652 1.00 95.19 85 GLU A C 1
ATOM 632 O O . GLU A 1 85 ? 13.590 -2.356 -7.309 1.00 95.19 85 GLU A O 1
ATOM 637 N N . PHE A 1 86 ? 12.474 -4.195 -6.645 1.00 94.19 86 PHE A N 1
ATOM 638 C CA . PHE A 1 86 ? 13.244 -5.118 -7.476 1.00 94.19 86 PHE A CA 1
ATOM 639 C C . PHE A 1 86 ? 13.058 -4.822 -8.972 1.00 94.19 86 PHE A C 1
ATOM 641 O O . PHE A 1 86 ? 14.046 -4.626 -9.674 1.00 94.19 86 PHE A O 1
ATOM 648 N N . ILE A 1 87 ? 11.810 -4.691 -9.440 1.00 91.75 87 ILE A N 1
ATOM 649 C CA . ILE A 1 87 ? 11.505 -4.351 -10.843 1.00 91.75 87 ILE A CA 1
ATOM 650 C C . ILE A 1 87 ? 12.120 -3.000 -11.232 1.00 91.75 87 ILE A C 1
ATOM 652 O O . ILE A 1 87 ? 12.706 -2.872 -12.304 1.00 91.75 87 ILE A O 1
ATOM 656 N N . ASN A 1 88 ? 12.016 -1.987 -10.367 1.00 93.94 88 ASN A N 1
ATOM 657 C CA . ASN A 1 88 ? 12.622 -0.680 -10.611 1.00 93.94 88 ASN A CA 1
ATOM 658 C C . ASN A 1 88 ? 14.141 -0.787 -10.734 1.00 93.94 88 ASN A C 1
ATOM 660 O O . ASN A 1 88 ? 14.720 -0.163 -11.616 1.00 93.94 88 ASN A O 1
ATOM 664 N N . LYS A 1 89 ? 14.789 -1.582 -9.878 1.00 93.69 89 LYS A N 1
ATOM 665 C CA . LYS A 1 89 ? 16.230 -1.817 -9.964 1.00 93.69 89 LYS A CA 1
ATOM 666 C C . LYS A 1 89 ? 16.605 -2.473 -11.293 1.00 93.69 89 LYS A C 1
ATOM 668 O O . LYS A 1 89 ? 17.468 -1.940 -11.982 1.00 93.69 89 LYS A O 1
ATOM 673 N N . GLU A 1 90 ? 15.917 -3.547 -11.688 1.00 92.81 90 GLU A N 1
ATOM 674 C CA . GLU A 1 90 ? 16.135 -4.181 -12.996 1.00 92.81 90 GLU A CA 1
ATOM 675 C C . GLU A 1 90 ? 15.957 -3.171 -14.136 1.00 92.81 90 GLU A C 1
ATOM 677 O O . GLU A 1 90 ? 16.756 -3.132 -15.065 1.00 92.81 90 GLU A O 1
ATOM 682 N N . TRP A 1 91 ? 14.938 -2.313 -14.056 1.00 90.31 91 TRP A N 1
ATOM 683 C CA . TRP A 1 91 ? 14.680 -1.281 -15.058 1.00 90.31 91 TRP A CA 1
ATOM 684 C C . TRP A 1 91 ? 15.793 -0.229 -15.144 1.00 90.31 91 TRP A C 1
ATOM 686 O O . TRP A 1 91 ? 16.115 0.236 -16.234 1.00 90.31 91 TRP A O 1
ATOM 696 N N . GLN A 1 92 ? 16.390 0.164 -14.017 1.00 89.88 92 GLN A N 1
ATOM 697 C CA . GLN A 1 92 ? 17.488 1.137 -13.993 1.00 89.88 92 GLN A CA 1
ATOM 698 C C . GLN A 1 92 ? 18.827 0.545 -14.451 1.00 89.88 92 GLN A C 1
ATOM 700 O O . GLN A 1 92 ? 19.680 1.284 -14.933 1.00 89.88 92 GLN A O 1
ATOM 705 N N . GLU A 1 93 ? 19.002 -0.772 -14.333 1.00 93.31 93 GLU A N 1
ATOM 706 C CA . GLU A 1 93 ? 20.183 -1.496 -14.821 1.00 93.31 93 GLU A CA 1
ATOM 707 C C . GLU A 1 93 ? 20.110 -1.818 -16.328 1.00 93.31 93 GLU A C 1
ATOM 709 O O . GLU A 1 93 ? 21.128 -2.154 -16.934 1.00 93.31 93 GLU A O 1
ATOM 714 N N . MET A 1 94 ? 18.932 -1.698 -16.953 1.00 91.69 94 MET A N 1
ATOM 715 C CA . MET A 1 94 ? 18.752 -1.900 -18.396 1.00 91.69 94 MET A CA 1
ATOM 716 C C . MET A 1 94 ? 19.360 -0.769 -19.232 1.00 91.69 94 MET A C 1
ATOM 718 O O . MET A 1 94 ? 19.409 0.394 -18.827 1.00 91.69 94 MET A O 1
ATOM 722 N N . THR A 1 95 ? 19.754 -1.112 -20.459 1.00 94.69 95 THR A N 1
ATOM 723 C CA . THR A 1 95 ? 20.178 -0.125 -21.455 1.00 94.69 95 THR A CA 1
ATOM 724 C C . THR A 1 95 ? 19.000 0.750 -21.897 1.00 94.69 95 THR A C 1
ATOM 726 O O . THR A 1 95 ? 17.840 0.335 -21.833 1.00 94.69 95 THR A O 1
ATOM 729 N N . GLU A 1 96 ? 19.274 1.966 -22.379 1.00 90.44 96 GLU A N 1
ATOM 730 C CA . GLU A 1 96 ? 18.208 2.835 -22.901 1.00 90.44 96 GLU A CA 1
ATOM 731 C C . GLU A 1 96 ? 17.492 2.202 -24.102 1.00 90.44 96 GLU A C 1
ATOM 733 O O . GLU A 1 96 ? 16.271 2.294 -24.201 1.00 90.44 96 GLU A O 1
ATOM 738 N N . GLU A 1 97 ? 18.229 1.493 -24.961 1.00 92.62 97 GLU A N 1
ATOM 739 C CA . GLU A 1 97 ? 17.675 0.785 -26.118 1.00 92.62 97 GLU A CA 1
ATOM 740 C C . GLU A 1 97 ? 16.673 -0.300 -25.691 1.00 92.62 97 GLU A C 1
ATOM 742 O O . GLU A 1 97 ? 15.550 -0.343 -26.200 1.00 92.62 97 GLU A O 1
ATOM 747 N N . ASP A 1 98 ? 17.020 -1.112 -24.686 1.00 90.62 98 ASP A N 1
ATOM 748 C CA . ASP A 1 98 ? 16.114 -2.125 -24.135 1.00 90.62 98 ASP A CA 1
ATOM 749 C C . ASP A 1 98 ? 14.877 -1.495 -23.487 1.00 90.62 98 ASP A C 1
ATOM 751 O O . ASP A 1 98 ? 13.758 -2.003 -23.635 1.00 90.62 98 ASP A O 1
ATOM 755 N N . ARG A 1 99 ? 15.054 -0.379 -22.765 1.00 89.69 99 ARG A N 1
ATOM 756 C CA . ARG A 1 99 ? 13.939 0.354 -22.149 1.00 89.69 99 ARG A CA 1
ATOM 757 C C . ARG A 1 99 ? 12.992 0.905 -23.203 1.00 89.69 99 ARG A C 1
ATOM 759 O O . ARG A 1 99 ? 11.778 0.741 -23.071 1.00 89.69 99 ARG A O 1
ATOM 766 N N . GLU A 1 100 ? 13.517 1.537 -24.248 1.00 88.06 100 GLU A N 1
ATOM 767 C CA . GLU A 1 100 ? 12.714 2.033 -25.363 1.00 88.06 100 GLU A CA 1
ATOM 768 C C . GLU A 1 100 ? 11.975 0.907 -26.081 1.00 88.06 100 GLU A C 1
ATOM 770 O O . GLU A 1 100 ? 10.779 1.042 -26.356 1.00 88.06 100 GLU A O 1
ATOM 775 N N . PHE A 1 101 ? 12.658 -0.207 -26.359 1.00 88.25 101 PHE A N 1
ATOM 776 C CA . PHE A 1 101 ? 12.049 -1.371 -26.991 1.00 88.25 101 PHE A CA 1
ATOM 777 C C . PHE A 1 101 ? 10.866 -1.881 -26.163 1.00 88.25 101 PHE A C 1
ATOM 779 O O . PHE A 1 101 ? 9.759 -2.025 -26.685 1.00 88.25 101 PHE A O 1
ATOM 786 N N . LYS A 1 102 ? 11.058 -2.079 -24.853 1.00 87.62 102 LYS A N 1
ATOM 787 C CA . LYS A 1 102 ? 10.002 -2.563 -23.950 1.00 87.62 102 LYS A CA 1
ATOM 788 C C . LYS A 1 102 ? 8.841 -1.577 -23.818 1.00 87.62 102 LYS A C 1
ATOM 790 O O . LYS A 1 102 ? 7.694 -2.024 -23.799 1.00 87.62 102 LYS A O 1
ATOM 795 N N . LYS A 1 103 ? 9.102 -0.262 -23.780 1.00 83.50 103 LYS A N 1
ATOM 796 C CA . LYS A 1 103 ? 8.058 0.785 -23.783 1.00 83.50 103 LYS A CA 1
ATOM 797 C C . LYS A 1 103 ? 7.216 0.728 -25.062 1.00 83.50 103 LYS A C 1
ATOM 799 O O . LYS A 1 103 ? 6.003 0.551 -24.980 1.00 83.50 103 LYS A O 1
ATOM 804 N N . LYS A 1 104 ? 7.858 0.768 -26.236 1.00 82.81 104 LYS A N 1
ATOM 805 C CA . LYS A 1 104 ? 7.185 0.684 -27.550 1.00 82.81 104 LYS A CA 1
ATOM 806 C C . LYS A 1 104 ? 6.399 -0.622 -27.700 1.00 82.81 104 LYS A C 1
ATOM 808 O O . LYS A 1 104 ? 5.294 -0.646 -28.244 1.00 82.81 104 LYS A O 1
ATOM 813 N N . PHE A 1 105 ? 6.939 -1.726 -27.186 1.00 80.06 105 PHE A N 1
ATOM 814 C CA . PHE A 1 105 ? 6.254 -3.013 -27.225 1.00 80.06 105 PHE A CA 1
ATOM 815 C C . PHE A 1 105 ? 5.030 -3.040 -26.299 1.00 80.06 105 PHE A C 1
ATOM 817 O O . PHE A 1 105 ? 3.971 -3.516 -26.702 1.00 80.06 105 PHE A O 1
ATOM 824 N N . ALA A 1 106 ? 5.134 -2.481 -25.089 1.00 76.31 106 ALA A N 1
ATOM 825 C CA . ALA A 1 106 ? 4.002 -2.360 -24.172 1.00 76.31 106 ALA A CA 1
ATOM 826 C C . ALA A 1 106 ? 2.871 -1.486 -24.747 1.00 76.31 106 ALA A C 1
ATOM 828 O O . ALA A 1 106 ? 1.706 -1.826 -24.567 1.00 76.31 106 ALA A O 1
ATOM 829 N N . GLU A 1 107 ? 3.203 -0.416 -25.475 1.00 72.31 107 GLU A N 1
ATOM 830 C CA . GLU A 1 107 ? 2.232 0.460 -26.153 1.00 72.31 107 GLU A CA 1
ATOM 831 C C . GLU A 1 107 ? 1.559 -0.204 -27.365 1.00 72.31 107 GLU A C 1
ATOM 833 O O . GLU A 1 107 ? 0.376 0.019 -27.625 1.00 72.31 107 GLU A O 1
ATOM 838 N N . SER A 1 108 ? 2.295 -1.030 -28.117 1.00 70.81 108 SER A N 1
ATOM 839 C CA . SER A 1 108 ? 1.754 -1.733 -29.291 1.00 70.81 108 SER A CA 1
ATOM 840 C C . SER A 1 108 ? 0.926 -2.972 -28.928 1.00 70.81 108 SER A C 1
ATOM 842 O O . SER A 1 108 ? 0.086 -3.422 -29.718 1.00 70.81 108 SER A O 1
ATOM 844 N N . TRP A 1 109 ? 1.121 -3.515 -27.724 1.00 70.31 109 TRP A N 1
ATOM 845 C CA . TRP A 1 109 ? 0.359 -4.645 -27.218 1.00 70.31 109 TRP A CA 1
ATOM 846 C C . TRP A 1 109 ? -1.087 -4.244 -26.897 1.00 70.31 109 TRP A C 1
ATOM 848 O O . TRP A 1 109 ? -1.368 -3.542 -25.932 1.00 70.31 109 TRP A O 1
ATOM 858 N N . LYS A 1 110 ? -2.042 -4.763 -27.678 1.00 62.06 110 LYS A N 1
ATOM 859 C CA . LYS A 1 110 ? -3.488 -4.512 -27.498 1.00 62.06 110 LYS A CA 1
ATOM 860 C C . LYS A 1 110 ? -4.140 -5.326 -26.368 1.00 62.06 110 LYS A C 1
ATOM 862 O O . LYS A 1 110 ? -5.365 -5.412 -26.304 1.00 62.06 110 LYS A O 1
ATOM 867 N N . GLY A 1 111 ? -3.354 -5.977 -25.512 1.00 60.62 111 GLY A N 1
ATOM 868 C CA . GLY A 1 111 ? -3.881 -6.692 -24.352 1.00 60.62 111 GLY A CA 1
ATOM 869 C C . GLY A 1 111 ? -4.136 -5.753 -23.174 1.00 60.62 111 GLY A C 1
ATOM 870 O O . GLY A 1 111 ? -3.416 -4.785 -22.970 1.00 60.62 111 GLY A O 1
ATOM 871 N N . ASN A 1 112 ? -5.121 -6.083 -22.336 1.00 57.00 112 ASN A N 1
ATOM 872 C CA . ASN A 1 112 ? -5.500 -5.289 -21.155 1.00 57.00 112 ASN A CA 1
ATOM 873 C C . ASN A 1 112 ? -4.423 -5.220 -20.047 1.00 57.00 112 ASN A C 1
ATOM 875 O O . ASN A 1 112 ? -4.672 -4.643 -18.989 1.00 57.00 112 ASN A O 1
ATOM 879 N N . ARG A 1 113 ? -3.252 -5.838 -20.243 1.00 62.66 113 ARG A N 1
ATOM 880 C CA . ARG A 1 113 ? -2.093 -5.752 -19.349 1.00 62.66 113 ARG A CA 1
ATOM 881 C C . ARG A 1 113 ? -0.824 -5.594 -20.183 1.00 62.66 113 ARG A C 1
ATOM 883 O O . ARG A 1 113 ? -0.695 -6.310 -21.181 1.00 62.66 113 ARG A O 1
ATOM 890 N N . PRO A 1 114 ? 0.102 -4.707 -19.784 1.00 65.88 114 PRO A N 1
ATOM 891 C CA . PRO A 1 114 ? 1.358 -4.550 -20.496 1.00 65.88 114 PRO A CA 1
ATOM 892 C C . PRO A 1 114 ? 2.184 -5.835 -20.365 1.00 65.88 114 PRO A C 1
ATOM 894 O O . PRO A 1 114 ? 2.230 -6.442 -19.294 1.00 65.88 114 PRO A O 1
ATOM 897 N N . LEU A 1 115 ? 2.820 -6.262 -21.460 1.00 71.50 115 LEU A N 1
ATOM 898 C CA . LEU A 1 115 ? 3.681 -7.451 -21.458 1.00 71.50 115 LEU A CA 1
ATOM 899 C C . LEU A 1 115 ? 4.928 -7.247 -20.582 1.00 71.50 115 LEU A C 1
ATOM 901 O O . LEU A 1 115 ? 5.403 -8.185 -19.949 1.00 71.50 115 LEU A O 1
ATOM 905 N N . TYR A 1 116 ? 5.423 -6.009 -20.525 1.00 77.44 116 TYR A N 1
ATOM 906 C CA . TYR A 1 116 ? 6.523 -5.591 -19.664 1.00 77.44 116 TYR A CA 1
ATOM 907 C C . TYR A 1 116 ? 5.997 -4.648 -18.590 1.00 77.44 116 TYR A C 1
ATOM 909 O O . TYR A 1 116 ? 5.291 -3.688 -18.895 1.00 77.44 116 TYR A O 1
ATOM 917 N N . LEU A 1 117 ? 6.345 -4.914 -17.334 1.00 74.75 117 LEU A N 1
ATOM 918 C CA . LEU A 1 117 ? 5.986 -4.028 -16.234 1.00 74.75 117 LEU A CA 1
ATOM 919 C C . LEU A 1 117 ? 6.916 -2.807 -16.264 1.00 74.75 117 LEU A C 1
ATOM 921 O O . LEU A 1 117 ? 8.130 -2.991 -16.163 1.00 74.75 117 LEU A O 1
ATOM 925 N N . PRO A 1 118 ? 6.383 -1.584 -16.422 1.00 73.94 118 PRO A N 1
ATOM 926 C CA . PRO A 1 118 ? 7.199 -0.386 -16.315 1.00 73.94 118 PRO A CA 1
ATOM 927 C C . PRO A 1 118 ? 7.644 -0.178 -14.865 1.00 73.94 118 PRO A C 1
ATOM 929 O O . PRO A 1 118 ? 7.079 -0.757 -13.927 1.00 73.94 118 PRO A O 1
ATOM 932 N N . GLU A 1 119 ? 8.625 0.703 -14.681 1.00 85.69 119 GLU A N 1
ATOM 933 C CA . GLU A 1 119 ? 8.976 1.171 -13.346 1.00 85.69 119 GLU A CA 1
ATOM 934 C C . GLU A 1 119 ? 7.758 1.779 -12.638 1.00 85.69 119 GLU A C 1
ATOM 936 O O . GLU A 1 119 ? 6.897 2.437 -13.228 1.00 85.69 119 GLU A O 1
ATOM 941 N N . THR A 1 120 ? 7.685 1.551 -11.335 1.00 90.50 120 THR A N 1
ATOM 942 C CA . THR A 1 120 ? 6.698 2.180 -10.468 1.00 90.50 120 THR A CA 1
ATOM 943 C C . THR A 1 120 ? 7.281 3.476 -9.926 1.00 90.50 120 THR A C 1
ATOM 945 O O . THR A 1 120 ? 8.359 3.475 -9.337 1.00 90.50 120 THR A O 1
ATOM 948 N N . GLY A 1 121 ? 6.573 4.592 -10.098 1.00 92.12 121 GLY A N 1
ATOM 949 C CA . GLY A 1 121 ? 7.070 5.901 -9.673 1.00 92.12 121 GLY A CA 1
ATOM 950 C C . GLY A 1 121 ? 7.410 5.955 -8.177 1.00 92.12 121 GLY A C 1
ATOM 951 O O . GLY A 1 121 ? 6.608 5.546 -7.335 1.00 92.12 121 GLY A O 1
ATOM 952 N N . GLN A 1 122 ? 8.575 6.523 -7.843 1.00 93.38 122 GLN A N 1
ATOM 953 C CA . GLN A 1 122 ? 9.098 6.557 -6.469 1.00 93.38 122 GLN A CA 1
ATOM 954 C C . GLN A 1 122 ? 8.118 7.188 -5.470 1.00 93.38 122 GLN A C 1
ATOM 956 O O . GLN A 1 122 ? 7.905 6.653 -4.387 1.00 93.38 122 GLN A O 1
ATOM 961 N N . ARG A 1 123 ? 7.439 8.272 -5.871 1.00 93.69 123 ARG A N 1
ATOM 962 C CA . ARG A 1 123 ? 6.420 8.942 -5.047 1.00 93.69 123 ARG A CA 1
ATOM 963 C C . ARG A 1 123 ? 5.318 7.987 -4.582 1.00 93.69 123 ARG A C 1
ATOM 965 O O . ARG A 1 123 ? 4.885 8.079 -3.438 1.00 93.69 123 ARG A O 1
ATOM 972 N N . PHE A 1 124 ? 4.854 7.102 -5.465 1.00 94.12 124 PHE A N 1
ATOM 973 C CA . PHE A 1 124 ? 3.820 6.132 -5.116 1.00 94.12 124 PHE A CA 1
ATOM 974 C C . PHE A 1 124 ? 4.371 5.080 -4.152 1.00 94.12 124 PHE A C 1
ATOM 976 O O . PHE A 1 124 ? 3.733 4.786 -3.148 1.00 94.12 124 PHE A O 1
ATOM 983 N N . LEU A 1 125 ? 5.583 4.570 -4.389 1.00 95.81 125 LEU A N 1
ATOM 984 C CA . LEU A 1 125 ? 6.222 3.628 -3.463 1.00 95.81 125 LEU A CA 1
ATOM 985 C C . LEU A 1 125 ? 6.409 4.225 -2.066 1.00 95.81 125 LEU A C 1
ATOM 987 O O . LEU A 1 125 ? 6.142 3.545 -1.078 1.00 95.81 125 LEU A O 1
ATOM 991 N N . ASP A 1 126 ? 6.801 5.493 -1.972 1.00 96.12 126 ASP A N 1
ATOM 992 C CA . ASP A 1 126 ? 6.958 6.183 -0.691 1.00 96.12 126 ASP A CA 1
ATOM 993 C C . ASP A 1 126 ? 5.616 6.367 0.034 1.00 96.12 126 ASP A C 1
ATOM 995 O O . ASP A 1 126 ? 5.547 6.227 1.256 1.00 96.12 126 ASP A O 1
ATOM 999 N N . GLU A 1 127 ? 4.529 6.621 -0.699 1.00 95.69 127 GLU A N 1
ATOM 1000 C CA . GLU A 1 127 ? 3.169 6.630 -0.147 1.00 95.69 127 GLU A CA 1
ATOM 1001 C C . GLU A 1 127 ? 2.782 5.249 0.407 1.00 95.69 127 GLU A C 1
ATOM 1003 O O . GLU A 1 127 ? 2.310 5.147 1.541 1.00 95.69 127 GLU A O 1
ATOM 1008 N N . VAL A 1 128 ? 3.047 4.171 -0.341 1.00 96.62 128 VAL A N 1
ATOM 1009 C CA . VAL A 1 128 ? 2.756 2.798 0.106 1.00 96.62 128 VAL A CA 1
ATOM 1010 C C . VAL A 1 128 ? 3.616 2.403 1.312 1.00 96.62 128 VAL A C 1
ATOM 1012 O O . VAL A 1 128 ? 3.119 1.728 2.215 1.00 96.62 128 VAL A O 1
ATOM 1015 N N . LYS A 1 129 ? 4.876 2.858 1.388 1.00 97.56 129 LYS A N 1
ATOM 1016 C CA . LYS A 1 129 ? 5.752 2.665 2.560 1.00 97.56 129 LYS A CA 1
ATOM 1017 C C . LYS A 1 129 ? 5.168 3.327 3.803 1.00 97.56 129 LYS A C 1
ATOM 1019 O O . LYS A 1 129 ? 5.011 2.662 4.827 1.00 97.56 129 LYS A O 1
ATOM 1024 N N . LYS A 1 130 ? 4.778 4.602 3.693 1.00 97.12 130 LYS A N 1
ATOM 1025 C CA . LYS A 1 130 ? 4.112 5.338 4.780 1.00 97.12 130 LYS A CA 1
ATOM 1026 C C . LYS A 1 130 ? 2.837 4.631 5.227 1.00 97.12 130 LYS A C 1
ATOM 1028 O O . LYS A 1 130 ? 2.625 4.453 6.424 1.00 97.12 130 LYS A O 1
ATOM 1033 N N . PHE A 1 131 ? 2.025 4.166 4.277 1.00 96.81 131 PHE A N 1
ATOM 1034 C CA . PHE A 1 131 ? 0.827 3.388 4.579 1.00 96.81 131 PHE A CA 1
ATOM 1035 C C . PHE A 1 131 ? 1.147 2.084 5.322 1.00 96.81 131 PHE A C 1
ATOM 1037 O O . PHE A 1 131 ? 0.483 1.772 6.309 1.00 96.81 131 PHE A O 1
ATOM 1044 N N . ALA A 1 132 ? 2.162 1.329 4.894 1.00 97.69 132 ALA A N 1
ATOM 1045 C CA . ALA A 1 132 ? 2.535 0.073 5.538 1.00 97.69 132 ALA A CA 1
ATOM 1046 C C . ALA A 1 132 ? 2.946 0.281 7.005 1.00 97.69 132 ALA A C 1
ATOM 1048 O O . ALA A 1 132 ? 2.480 -0.440 7.890 1.00 97.69 132 ALA A O 1
ATOM 1049 N N . GLU A 1 133 ? 3.774 1.293 7.273 1.00 97.94 133 GLU A N 1
ATOM 1050 C CA . GLU A 1 133 ? 4.193 1.649 8.632 1.00 97.94 133 GLU A CA 1
ATOM 1051 C C . GLU A 1 133 ? 3.023 2.134 9.493 1.00 97.94 133 GLU A C 1
ATOM 1053 O O . GLU A 1 133 ? 2.887 1.720 10.649 1.00 97.94 133 GLU A O 1
ATOM 1058 N N . PHE A 1 134 ? 2.160 2.981 8.924 1.00 97.62 134 PHE A N 1
ATOM 1059 C CA . PHE A 1 134 ? 0.940 3.443 9.574 1.00 97.62 134 PHE A CA 1
ATOM 1060 C C . PHE A 1 134 ? 0.042 2.263 9.954 1.00 97.62 134 PHE A C 1
ATOM 1062 O O . PHE A 1 134 ? -0.332 2.113 11.119 1.00 97.62 134 PHE A O 1
ATOM 1069 N N . ALA A 1 135 ? -0.272 1.390 8.995 1.00 96.62 135 ALA A N 1
ATOM 1070 C CA . ALA A 1 135 ? -1.192 0.278 9.185 1.00 96.62 135 ALA A CA 1
ATOM 1071 C C . ALA A 1 135 ? -0.694 -0.671 10.285 1.00 96.62 135 ALA A C 1
ATOM 1073 O O . ALA A 1 135 ? -1.470 -1.056 11.163 1.00 96.62 135 ALA A O 1
ATOM 1074 N N . GLU A 1 136 ? 0.608 -0.960 10.321 1.00 97.62 136 GLU A N 1
ATOM 1075 C CA . GLU A 1 136 ? 1.235 -1.793 11.349 1.00 97.62 136 GLU A CA 1
ATOM 1076 C C . GLU A 1 136 ? 1.105 -1.204 12.768 1.00 97.62 136 GLU A C 1
ATOM 1078 O O . GLU A 1 136 ? 0.796 -1.932 13.717 1.00 97.62 136 GLU A O 1
ATOM 1083 N N . LYS A 1 137 ? 1.277 0.117 12.916 1.00 97.75 137 LYS A N 1
ATOM 1084 C CA . LYS A 1 137 ? 1.256 0.827 14.213 1.00 97.75 137 LYS A CA 1
ATOM 1085 C C . LYS A 1 137 ? -0.132 1.325 14.637 1.00 97.75 137 LYS A C 1
ATOM 1087 O O . LYS A 1 137 ? -0.327 1.695 15.797 1.00 97.75 137 LYS A O 1
ATOM 1092 N N . SER A 1 138 ? -1.103 1.320 13.726 1.00 96.75 138 SER A N 1
ATOM 1093 C CA . SER A 1 138 ? -2.426 1.940 13.900 1.00 96.75 138 SER A CA 1
ATOM 1094 C C . SER A 1 138 ? -3.297 1.317 14.995 1.00 96.75 138 SER A C 1
ATOM 1096 O O . SER A 1 138 ? -4.200 1.979 15.501 1.00 96.75 138 SER A O 1
ATOM 1098 N N . LYS A 1 139 ? -3.063 0.044 15.360 1.00 96.75 139 LYS A N 1
ATOM 1099 C CA . LYS A 1 139 ? -3.995 -0.787 16.157 1.00 96.75 139 LYS A CA 1
ATOM 1100 C C . LYS A 1 139 ? -5.397 -0.898 15.513 1.00 96.75 139 LYS A C 1
ATOM 1102 O O . LYS A 1 139 ? -6.379 -1.172 16.202 1.00 96.75 139 LYS A O 1
ATOM 1107 N N . GLY A 1 140 ? -5.479 -0.741 14.189 1.00 94.19 140 GLY A N 1
ATOM 1108 C CA . GLY A 1 140 ? -6.724 -0.596 13.430 1.00 94.19 140 GLY A CA 1
ATOM 1109 C C . GLY A 1 140 ? -7.015 0.869 13.098 1.00 94.19 140 GLY A C 1
ATOM 1110 O O . GLY A 1 140 ? -6.473 1.771 13.727 1.00 94.19 140 GLY A O 1
ATOM 1111 N N . PHE A 1 141 ? -7.859 1.129 12.105 1.00 92.62 141 PHE A N 1
ATOM 1112 C CA . PHE A 1 141 ? -8.164 2.490 11.656 1.00 92.62 141 PHE A CA 1
ATOM 1113 C C . PHE A 1 141 ? -9.538 2.581 10.988 1.00 92.62 141 PHE A C 1
ATOM 1115 O O . PHE A 1 141 ? -10.151 1.570 10.637 1.00 92.62 141 PHE A O 1
ATOM 1122 N N . LYS A 1 142 ? -10.048 3.804 10.863 1.00 89.62 142 LYS A N 1
ATOM 1123 C CA . LYS A 1 142 ? -11.246 4.135 10.084 1.00 89.62 142 LYS A CA 1
ATOM 1124 C C . LYS A 1 142 ? -10.830 4.834 8.797 1.00 89.62 142 LYS A C 1
ATOM 1126 O O . LYS A 1 142 ? -9.794 5.490 8.785 1.00 89.62 142 LYS A O 1
ATOM 1131 N N . ILE A 1 143 ? -11.635 4.680 7.756 1.00 86.75 143 ILE A N 1
ATOM 1132 C CA . ILE A 1 143 ? -11.415 5.298 6.447 1.00 86.75 143 ILE A CA 1
ATOM 1133 C C . ILE A 1 143 ? -12.578 6.257 6.179 1.00 86.75 143 ILE A C 1
ATOM 1135 O O . ILE A 1 143 ? -13.737 5.856 6.342 1.00 86.75 143 ILE A O 1
ATOM 1139 N N . TYR A 1 144 ? -12.252 7.500 5.825 1.00 83.12 144 TYR A N 1
ATOM 1140 C CA . TYR A 1 144 ? -13.186 8.583 5.506 1.00 83.12 144 TYR A CA 1
ATOM 1141 C C . TYR A 1 144 ? -12.933 9.128 4.105 1.00 83.12 144 TYR A C 1
ATOM 1143 O O . TYR A 1 144 ? -11.745 9.201 3.717 1.00 83.12 144 TYR A O 1
#

Secondary structure (DSSP, 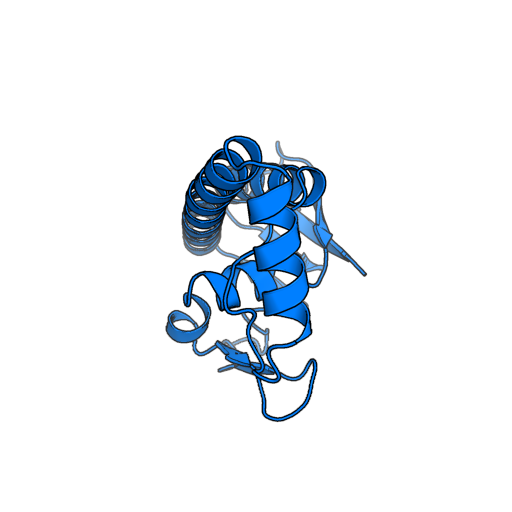8-state):
-EEEEEESSTTS--EEEETTHHHHHHHHSSHHHHTTEEE-SSTT-EEE---TTS--TTT-TT-EEEHHHHHHHHHHHHHHHHHHHHHHHHHHHS-HHHHHHHHHHHHH--SSS-SSPPPPPHHHHHHHHHHHHHHHHSSEEEE-

Radius of gyration: 16.84 Å; chains: 1; bounding box: 42×25×49 Å

Sequence (144 aa):
MSYDLVPANKELEEISMGAFSWPIILQETGMGYILGYGAGRTPATYVFTPAKNGGSPASNDKYKVSATQAKAMAMVARGFISVKEFINKEWQEMTEEDREFKKKFAESWKGNRPLYLPETGQRFLDEVKKFAEFAEKSKGFKIY

pLDDT: mean 86.16, std 10.79, range [57.0, 97.94]

Foldseek 3Di:
DWKWKAFPDPVDDIDIDRQCLQVVLCAVLVVCVVQQWDDDPDPPDIGGDADPVRAGPRRQAFHWFALVNLLVLLVSLVVSLVVLVVLQVVLVPDDPVVNVVQVVQQVPDPDPGRPRDDHDDPVSNVSSNVSSVCSNNRNIIHID